Protein AF-F0GJ73-F1 (afdb_monomer_lite)

Sequence (48 aa):
WQVAPAGSQSSASLSGLAAANCFIVLGHDTAAVDAGAPVDILPLDGLI

Secondary structure (DSSP, 8-state):
------S---TT--HHHHH-SEEEE--TT-----TT---EEEE-TT--

pLDDT: mean 90.71, std 10.63, range [43.28, 96.81]

Structure (mmCIF, N/CA/C/O backbone):
data_AF-F0GJ73-F1
#
_entry.id   AF-F0GJ73-F1
#
loop_
_atom_site.group_PDB
_atom_site.id
_atom_site.type_symbol
_atom_site.label_atom_id
_atom_site.label_alt_id
_atom_site.label_comp_id
_atom_site.label_asym_id
_atom_site.label_entity_id
_atom_site.label_seq_id
_atom_site.pdbx_PDB_ins_code
_atom_site.Cartn_x
_atom_site.Cartn_y
_atom_site.Cartn_z
_atom_site.occupancy
_atom_site.B_iso_or_equiv
_atom_site.auth_seq_id
_atom_site.auth_comp_id
_atom_site.auth_asym_id
_atom_site.auth_atom_id
_atom_site.pdbx_PDB_model_num
ATOM 1 N N . TRP A 1 1 ? 1.054 -11.458 -1.544 1.00 85.81 1 TRP A N 1
ATOM 2 C CA . TRP A 1 1 ? 2.266 -10.764 -1.064 1.00 85.81 1 TRP A CA 1
ATOM 3 C C . TRP A 1 1 ? 1.950 -10.012 0.219 1.00 85.81 1 TRP A C 1
ATOM 5 O O . TRP A 1 1 ? 0.777 -9.900 0.551 1.00 85.81 1 TRP A O 1
ATOM 15 N N . GLN A 1 2 ? 2.965 -9.554 0.949 1.00 93.69 2 GLN A N 1
ATOM 16 C CA . GLN A 1 2 ? 2.814 -8.685 2.121 1.00 93.69 2 GLN A CA 1
ATOM 17 C C . GLN A 1 2 ? 3.515 -7.353 1.836 1.00 93.69 2 GLN A C 1
ATOM 19 O O . GLN A 1 2 ? 4.501 -7.337 1.100 1.00 93.69 2 GLN A O 1
ATOM 24 N N . VAL A 1 3 ? 3.007 -6.259 2.405 1.00 95.56 3 VAL A N 1
ATOM 25 C CA . VAL A 1 3 ? 3.556 -4.903 2.249 1.00 95.56 3 VAL A CA 1
ATOM 26 C C . VAL A 1 3 ? 3.724 -4.228 3.606 1.00 95.56 3 VAL A C 1
ATOM 28 O O . VAL A 1 3 ? 3.085 -4.618 4.582 1.00 95.56 3 VAL A O 1
ATOM 31 N N . ALA A 1 4 ? 4.581 -3.212 3.658 1.00 96.31 4 ALA A N 1
ATOM 32 C CA . ALA A 1 4 ? 4.798 -2.374 4.831 1.00 96.31 4 ALA A CA 1
ATOM 33 C C . ALA A 1 4 ? 4.966 -0.902 4.404 1.00 96.31 4 ALA A C 1
ATOM 35 O O . ALA A 1 4 ? 5.505 -0.656 3.322 1.00 96.31 4 ALA A O 1
ATOM 36 N N . PRO A 1 5 ? 4.542 0.080 5.225 1.00 94.50 5 PRO A N 1
ATOM 37 C CA . PRO A 1 5 ? 4.763 1.495 4.937 1.00 94.50 5 PRO A CA 1
ATOM 38 C C . PRO A 1 5 ? 6.256 1.837 4.855 1.00 94.50 5 PRO A C 1
ATOM 40 O O . PRO A 1 5 ? 7.040 1.469 5.734 1.00 94.50 5 PRO A O 1
ATOM 43 N N . ALA A 1 6 ? 6.650 2.595 3.831 1.00 93.19 6 ALA A N 1
ATOM 44 C CA . ALA A 1 6 ? 8.025 3.057 3.656 1.00 93.19 6 ALA A CA 1
ATOM 45 C C . ALA A 1 6 ? 8.299 4.306 4.515 1.00 93.19 6 ALA A C 1
ATOM 47 O O . ALA A 1 6 ? 8.282 5.434 4.027 1.00 93.19 6 ALA A O 1
ATOM 48 N N . GLY A 1 7 ? 8.527 4.111 5.817 1.00 90.31 7 GLY A N 1
ATOM 49 C CA . GLY A 1 7 ? 8.881 5.192 6.743 1.00 90.31 7 GLY A CA 1
ATOM 50 C C . GLY A 1 7 ? 7.835 6.317 6.804 1.00 90.31 7 GLY A C 1
ATOM 51 O O . GLY A 1 7 ? 6.630 6.062 6.827 1.00 90.31 7 GLY A O 1
ATOM 52 N N . SER A 1 8 ? 8.297 7.572 6.857 1.00 92.31 8 SER A N 1
ATOM 53 C CA . SER A 1 8 ? 7.415 8.748 6.908 1.00 92.31 8 SER A CA 1
ATOM 54 C C . SER A 1 8 ? 6.554 8.865 5.648 1.00 92.31 8 SER A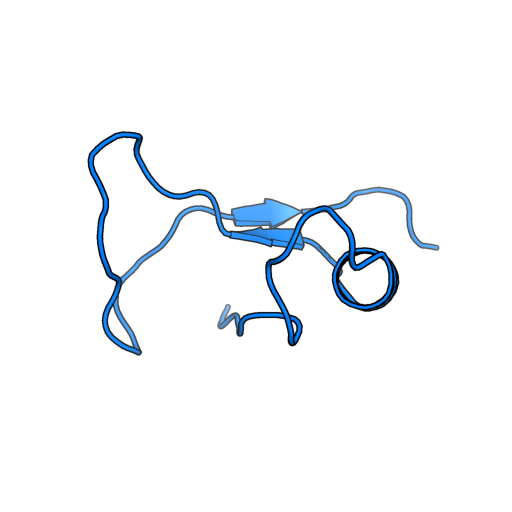 C 1
ATOM 56 O O . SER A 1 8 ? 7.073 8.827 4.539 1.00 92.31 8 SER A O 1
ATOM 58 N N . GLN A 1 9 ? 5.249 9.077 5.836 1.00 92.62 9 GLN A N 1
ATOM 59 C CA . GLN A 1 9 ? 4.270 9.286 4.759 1.00 92.62 9 GLN A CA 1
ATOM 60 C C . GLN A 1 9 ? 4.015 10.778 4.467 1.00 92.62 9 GLN A C 1
ATOM 62 O O . GLN A 1 9 ? 3.058 11.137 3.786 1.00 92.62 9 GLN A O 1
ATOM 67 N N . SER A 1 10 ? 4.846 11.674 5.013 1.00 92.94 10 SER A N 1
ATOM 68 C CA . SER A 1 10 ? 4.759 13.109 4.730 1.00 92.94 10 SER A CA 1
ATOM 69 C C . SER A 1 10 ? 5.181 13.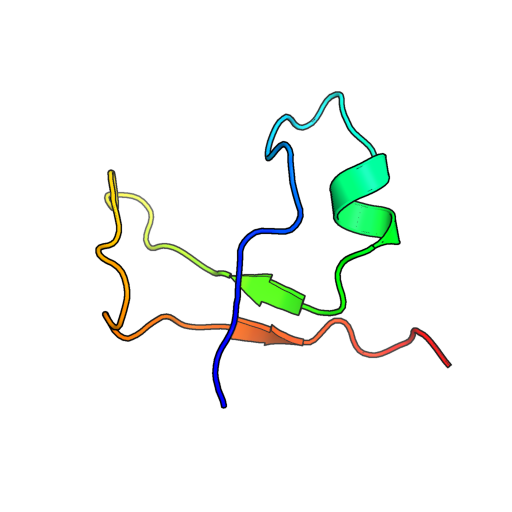412 3.291 1.00 92.94 10 SER A C 1
ATOM 71 O O . SER A 1 10 ? 6.251 12.987 2.862 1.00 92.94 10 SER A O 1
ATOM 73 N N . SER A 1 11 ? 4.408 14.234 2.578 1.00 91.44 11 SER A N 1
ATOM 74 C CA . SER A 1 11 ? 4.730 14.678 1.212 1.00 91.44 11 SER A CA 1
ATOM 75 C C . S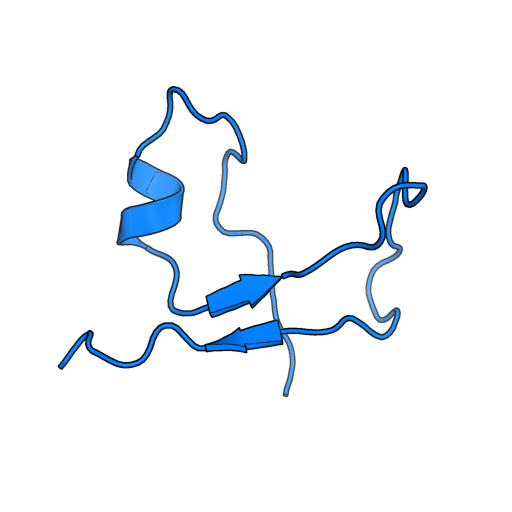ER A 1 11 ? 5.980 15.559 1.125 1.00 91.44 11 SER A C 1
ATOM 77 O O . SER A 1 11 ? 6.583 15.672 0.062 1.00 91.44 11 SER A O 1
ATOM 79 N N . ALA A 1 12 ? 6.410 16.153 2.243 1.00 94.31 12 ALA A N 1
ATOM 80 C CA . ALA A 1 12 ? 7.678 16.874 2.324 1.00 94.31 12 ALA A CA 1
ATOM 81 C C . ALA A 1 12 ? 8.899 15.931 2.375 1.00 94.31 12 ALA A C 1
ATOM 83 O O . ALA A 1 12 ? 10.034 16.385 2.239 1.00 94.31 12 ALA A O 1
ATOM 84 N N . SER A 1 13 ? 8.684 14.627 2.589 1.00 91.44 13 SER A N 1
ATOM 85 C CA . SER A 1 13 ? 9.733 13.617 2.712 1.00 91.44 13 SER A CA 1
ATOM 86 C C . SER A 1 13 ? 9.803 12.744 1.461 1.00 91.44 13 SER A C 1
ATOM 88 O O . SER A 1 13 ? 8.962 11.880 1.240 1.00 91.44 13 SER A O 1
ATOM 90 N N . LEU A 1 14 ? 10.860 12.908 0.667 1.00 90.25 14 LEU A N 1
ATOM 91 C CA . LEU A 1 14 ? 11.071 12.111 -0.551 1.00 90.25 14 LEU A CA 1
ATOM 92 C C . LEU A 1 14 ? 11.751 10.757 -0.291 1.00 90.25 14 LEU A C 1
ATOM 94 O O . LEU A 1 14 ? 11.757 9.892 -1.163 1.00 90.25 14 LEU A O 1
ATOM 98 N N . SER A 1 15 ? 12.310 10.550 0.904 1.00 90.62 15 SER A N 1
ATOM 99 C CA . SER A 1 15 ? 13.026 9.317 1.259 1.00 90.62 15 SER A CA 1
ATOM 100 C C . SER A 1 15 ? 12.133 8.074 1.241 1.00 90.62 15 SER A C 1
ATOM 102 O O . SER A 1 15 ? 12.594 7.007 0.845 1.00 90.62 15 SER A O 1
ATOM 104 N N . GLY A 1 16 ? 10.856 8.211 1.618 1.00 89.31 16 GLY A N 1
ATOM 105 C CA . GLY A 1 16 ? 9.882 7.118 1.570 1.00 89.31 16 GLY A CA 1
ATOM 106 C C . GLY A 1 16 ? 9.567 6.695 0.137 1.00 89.31 16 GLY A C 1
ATOM 107 O O . GLY A 1 16 ? 9.559 5.505 -0.158 1.00 89.31 16 GLY A O 1
ATOM 108 N N . LEU A 1 17 ? 9.404 7.662 -0.774 1.00 89.38 17 LEU A N 1
ATOM 109 C CA . LEU A 1 17 ? 9.162 7.385 -2.191 1.00 89.38 17 LEU A CA 1
ATOM 110 C C . LEU A 1 17 ? 10.368 6.704 -2.851 1.00 89.38 17 LEU A C 1
ATOM 112 O O . LEU A 1 17 ? 10.187 5.750 -3.596 1.00 89.38 17 LEU A O 1
ATOM 116 N N . ALA A 1 18 ? 11.589 7.157 -2.552 1.00 89.50 18 ALA A N 1
ATOM 117 C CA . ALA A 1 18 ? 12.811 6.573 -3.110 1.00 89.50 18 ALA A CA 1
ATOM 118 C C . ALA A 1 18 ? 13.065 5.125 -2.647 1.00 89.50 18 ALA A C 1
ATOM 120 O O . ALA A 1 18 ? 13.668 4.347 -3.379 1.00 89.50 18 ALA A O 1
ATOM 121 N N . ALA A 1 19 ? 12.632 4.769 -1.434 1.00 90.88 19 ALA A N 1
ATOM 122 C CA . ALA A 1 19 ? 12.780 3.421 -0.885 1.00 90.88 19 ALA A CA 1
ATOM 123 C C . ALA A 1 19 ? 11.610 2.481 -1.235 1.00 90.88 19 ALA A C 1
ATOM 125 O O . ALA A 1 19 ? 11.713 1.272 -1.021 1.00 90.88 19 ALA A O 1
ATOM 126 N N . ALA A 1 20 ? 10.489 3.020 -1.722 1.00 93.56 20 ALA A N 1
ATOM 127 C CA . ALA A 1 20 ? 9.292 2.253 -2.035 1.00 93.56 20 ALA A CA 1
ATOM 128 C C . ALA A 1 20 ? 9.373 1.598 -3.421 1.00 93.56 20 ALA A C 1
ATOM 130 O O . ALA A 1 20 ? 9.978 2.116 -4.353 1.00 93.56 20 ALA A O 1
ATOM 131 N N . A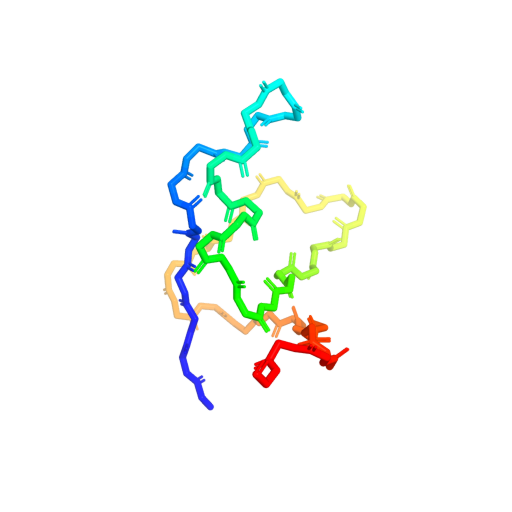SN A 1 21 ? 8.688 0.466 -3.564 1.00 93.50 21 ASN A N 1
ATOM 132 C CA . ASN A 1 21 ? 8.503 -0.249 -4.832 1.00 93.50 21 ASN A CA 1
ATOM 133 C C . ASN A 1 21 ? 7.025 -0.329 -5.260 1.00 93.50 21 ASN A C 1
ATOM 135 O O . ASN A 1 21 ? 6.694 -0.922 -6.285 1.00 93.50 21 ASN A O 1
ATOM 139 N N . CYS A 1 22 ? 6.121 0.239 -4.464 1.00 94.31 22 CYS A N 1
ATOM 140 C CA . CYS A 1 22 ? 4.691 0.302 -4.729 1.00 94.31 22 CYS A CA 1
ATOM 141 C C . CYS A 1 22 ? 4.040 1.400 -3.882 1.00 94.31 22 CYS A C 1
ATOM 143 O O . CYS A 1 22 ? 4.604 1.854 -2.882 1.00 94.31 22 CYS A O 1
ATOM 145 N N . PHE A 1 23 ? 2.825 1.784 -4.259 1.00 94.88 23 PHE A N 1
ATOM 146 C CA . PHE A 1 23 ? 1.909 2.515 -3.394 1.00 94.88 23 PHE A CA 1
ATOM 147 C C . PHE A 1 23 ? 0.930 1.553 -2.725 1.00 94.88 23 PHE A C 1
ATOM 149 O O . PHE A 1 23 ? 0.398 0.656 -3.379 1.00 94.88 23 PHE A O 1
ATOM 156 N N . ILE A 1 24 ? 0.650 1.790 -1.443 1.00 95.75 24 ILE A N 1
ATOM 157 C CA . ILE A 1 24 ? -0.503 1.215 -0.745 1.00 95.75 24 ILE A CA 1
ATOM 158 C C . ILE A 1 24 ? -1.669 2.177 -0.971 1.00 95.75 24 ILE A C 1
ATOM 16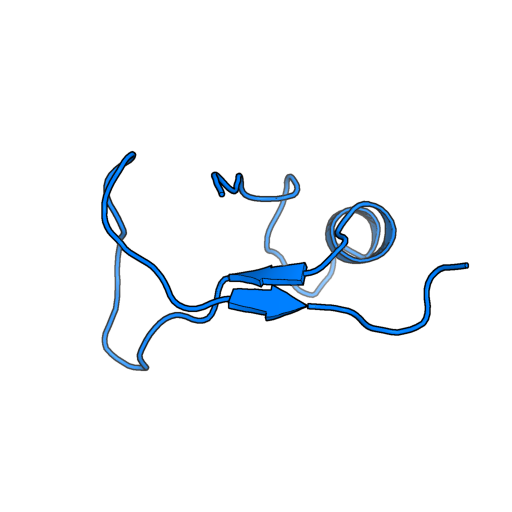0 O O . ILE A 1 24 ? -1.620 3.322 -0.519 1.00 95.75 24 ILE A O 1
ATOM 164 N N . VAL A 1 25 ? -2.687 1.742 -1.708 1.00 95.62 25 VAL A N 1
ATOM 165 C CA . VAL A 1 25 ? -3.822 2.588 -2.087 1.00 95.62 25 VAL A CA 1
ATOM 166 C C . VAL A 1 25 ? -4.927 2.415 -1.052 1.00 95.62 25 VAL A C 1
ATOM 168 O O . VAL A 1 25 ? -5.437 1.317 -0.847 1.00 95.62 25 VAL A O 1
ATOM 171 N N . LEU A 1 26 ? -5.290 3.513 -0.389 1.00 95.69 26 LEU A N 1
ATOM 172 C CA . LEU A 1 26 ? -6.384 3.556 0.578 1.00 95.69 26 LEU A CA 1
ATOM 173 C C . LEU A 1 26 ? -7.593 4.270 -0.030 1.00 95.69 26 LEU A C 1
ATOM 175 O O . LEU A 1 26 ? -7.441 5.245 -0.769 1.00 95.69 26 LEU A O 1
ATOM 179 N N . GLY A 1 27 ? -8.798 3.796 0.292 1.00 95.00 27 GLY A N 1
ATOM 180 C CA . GLY A 1 27 ? -10.033 4.475 -0.101 1.00 95.00 27 GLY A CA 1
ATOM 181 C C . GLY A 1 27 ? -10.141 5.850 0.560 1.00 95.00 27 GLY A C 1
ATOM 182 O O . GLY A 1 27 ? -9.621 6.043 1.657 1.00 95.00 27 GLY A O 1
ATOM 183 N N . HIS A 1 28 ? -10.848 6.786 -0.076 1.00 94.75 28 HIS A N 1
ATOM 184 C CA . HIS A 1 28 ? -10.935 8.187 0.362 1.00 94.75 28 HIS A CA 1
ATOM 185 C C . HIS A 1 28 ? -11.323 8.357 1.842 1.00 94.75 28 HIS A C 1
ATOM 187 O O . HIS A 1 28 ? -10.723 9.168 2.541 1.00 94.75 28 HIS A O 1
ATOM 193 N N . ASP A 1 29 ? -12.263 7.541 2.326 1.00 96.25 29 ASP A N 1
ATOM 194 C CA . ASP A 1 29 ? -12.779 7.602 3.701 1.00 96.25 29 ASP A CA 1
ATOM 195 C C . ASP A 1 29 ? -12.019 6.685 4.684 1.00 96.25 29 ASP A C 1
ATOM 197 O O . ASP A 1 29 ? -12.441 6.486 5.825 1.00 96.25 29 ASP A O 1
ATOM 201 N N . THR A 1 30 ? -10.897 6.091 4.263 1.00 95.81 30 THR A N 1
ATOM 202 C CA . THR A 1 30 ? -10.110 5.173 5.101 1.00 95.81 30 THR A CA 1
ATOM 203 C C . THR A 1 30 ? -9.214 5.962 6.048 1.00 95.81 30 THR A C 1
ATOM 205 O O . THR A 1 30 ? -8.248 6.591 5.623 1.00 95.81 30 THR A O 1
ATOM 208 N N . ALA A 1 31 ? -9.501 5.895 7.348 1.00 93.25 31 ALA A N 1
ATOM 209 C CA . ALA A 1 31 ? -8.713 6.592 8.366 1.00 93.25 31 ALA A CA 1
ATOM 210 C C . ALA A 1 31 ? -7.507 5.780 8.872 1.00 93.25 31 ALA A C 1
ATOM 212 O O . ALA A 1 31 ? -6.440 6.339 9.117 1.00 93.25 31 ALA A O 1
ATOM 213 N N . ALA A 1 32 ? -7.678 4.469 9.054 1.00 94.44 32 ALA A N 1
ATOM 214 C CA . ALA A 1 32 ? -6.648 3.569 9.562 1.00 94.44 32 ALA A CA 1
ATOM 215 C C . ALA A 1 32 ? -6.827 2.167 8.975 1.00 94.44 32 ALA A C 1
ATOM 217 O O . ALA A 1 32 ? -7.929 1.785 8.581 1.00 94.44 32 ALA A O 1
ATOM 218 N N . VAL A 1 33 ? -5.734 1.409 8.939 1.00 95.31 33 VAL A N 1
ATOM 219 C CA . VAL A 1 33 ? -5.708 0.025 8.468 1.00 95.31 33 VAL A CA 1
ATOM 220 C C . VAL A 1 33 ? -4.931 -0.808 9.474 1.00 95.31 33 VAL A C 1
ATOM 222 O O . VAL A 1 33 ? -3.780 -0.496 9.783 1.00 95.31 33 VAL A O 1
ATOM 225 N N . ASP A 1 34 ? -5.561 -1.865 9.977 1.00 96.69 34 ASP A N 1
ATOM 226 C CA . ASP A 1 34 ? -4.920 -2.796 10.899 1.00 96.69 34 ASP A CA 1
ATOM 227 C C . ASP A 1 34 ? -3.908 -3.688 10.173 1.00 96.69 34 ASP A C 1
ATOM 229 O O . ASP A 1 34 ? -4.069 -4.051 9.004 1.00 96.69 34 ASP A O 1
ATOM 233 N N . ALA A 1 35 ? -2.854 -4.094 10.882 1.00 96.25 35 ALA A N 1
ATOM 234 C CA . ALA A 1 35 ? -1.875 -5.022 10.333 1.00 96.25 35 ALA A CA 1
ATOM 235 C C . ALA A 1 35 ? -2.546 -6.346 9.924 1.00 96.25 35 ALA A C 1
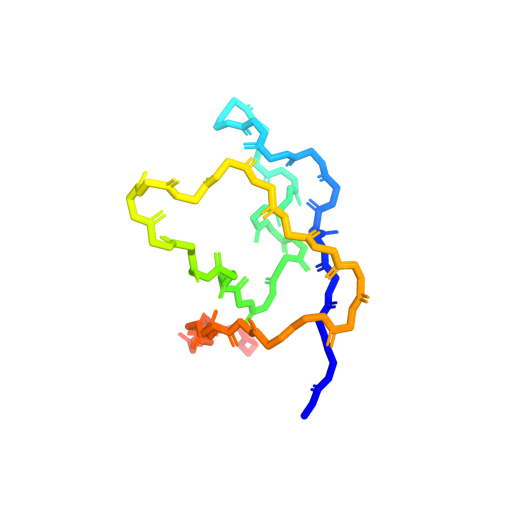ATOM 237 O O . ALA A 1 35 ? -3.261 -6.969 10.707 1.00 96.25 35 ALA A O 1
ATOM 238 N N . GLY A 1 36 ? -2.285 -6.788 8.692 1.00 96.25 36 GLY A N 1
ATOM 239 C CA . GLY A 1 36 ? -2.884 -7.996 8.120 1.00 96.25 36 GLY A CA 1
ATOM 240 C C . GLY A 1 36 ? -4.233 -7.775 7.429 1.00 96.25 36 GLY A C 1
ATOM 241 O O . GLY A 1 36 ? -4.713 -8.701 6.774 1.00 96.25 36 GLY A O 1
ATOM 242 N N . ALA A 1 37 ? -4.819 -6.576 7.513 1.00 96.81 37 ALA A N 1
ATOM 243 C CA . ALA A 1 37 ? -5.978 -6.229 6.702 1.00 96.81 37 ALA A CA 1
ATOM 244 C C . ALA A 1 37 ? -5.604 -6.182 5.204 1.00 96.81 37 ALA A C 1
ATOM 246 O O . ALA A 1 37 ? -4.481 -5.799 4.855 1.00 96.81 37 ALA A O 1
ATOM 247 N N . PRO A 1 38 ? -6.519 -6.584 4.304 1.00 95.94 38 PRO A N 1
ATOM 248 C CA . PRO A 1 38 ? -6.281 -6.508 2.869 1.00 95.94 38 PRO A CA 1
ATOM 249 C C . PRO A 1 38 ? -6.231 -5.048 2.402 1.00 95.94 38 PRO A C 1
ATOM 251 O O . PRO A 1 38 ? -7.009 -4.214 2.862 1.00 95.94 38 PRO A O 1
ATOM 254 N N . VAL A 1 39 ? -5.333 -4.761 1.461 1.00 96.81 39 VAL A N 1
ATOM 255 C CA . VAL A 1 39 ? -5.167 -3.446 0.827 1.00 96.81 39 VAL A CA 1
ATOM 256 C C . VAL A 1 39 ? -4.915 -3.610 -0.663 1.00 96.81 39 VAL A C 1
ATOM 258 O O . VAL A 1 39 ? -4.340 -4.616 -1.093 1.00 96.81 39 VAL A O 1
ATOM 261 N N . ASP A 1 40 ? -5.292 -2.594 -1.429 1.00 96.12 40 ASP A N 1
ATOM 262 C CA . ASP A 1 40 ? -4.906 -2.488 -2.828 1.00 96.12 40 ASP A CA 1
ATOM 263 C C . ASP A 1 40 ? -3.482 -1.939 -2.935 1.00 96.12 40 ASP A C 1
ATOM 265 O O . ASP A 1 40 ? -3.060 -1.071 -2.164 1.00 96.12 40 ASP A O 1
ATOM 269 N N . ILE A 1 41 ? -2.729 -2.450 -3.908 1.00 95.19 41 ILE A N 1
ATOM 270 C CA . ILE A 1 41 ? -1.382 -1.968 -4.205 1.00 95.19 41 ILE A CA 1
ATOM 271 C C . ILE A 1 41 ? -1.280 -1.552 -5.664 1.00 95.19 41 ILE A C 1
ATOM 273 O O . ILE A 1 41 ? -1.808 -2.221 -6.553 1.00 95.19 41 ILE A O 1
ATOM 277 N N . LEU A 1 42 ? -0.553 -0.467 -5.904 1.00 94.12 42 LEU A N 1
ATOM 278 C CA . LEU A 1 42 ? -0.131 -0.054 -7.236 1.00 94.12 42 LEU A CA 1
ATOM 279 C C . LEU A 1 42 ? 1.390 -0.217 -7.324 1.00 94.12 42 LEU A C 1
ATOM 281 O O . LEU A 1 42 ? 2.111 0.583 -6.722 1.00 94.12 42 LEU A O 1
ATOM 285 N N . PRO A 1 43 ? 1.898 -1.252 -8.016 1.00 93.19 43 PRO A N 1
ATOM 286 C CA . PRO A 1 43 ? 3.329 -1.412 -8.239 1.00 93.19 43 PRO A CA 1
ATOM 287 C C . PRO A 1 43 ? 3.922 -0.192 -8.945 1.00 93.19 43 PRO A C 1
ATOM 289 O O . PRO A 1 43 ? 3.312 0.371 -9.855 1.00 93.19 43 PRO A O 1
ATOM 292 N N . LEU A 1 44 ? 5.120 0.210 -8.526 1.00 90.69 44 LEU A N 1
ATOM 293 C CA . LEU A 1 44 ? 5.915 1.182 -9.264 1.00 90.69 44 LEU A CA 1
ATOM 294 C C . LEU A 1 44 ? 6.693 0.423 -10.341 1.00 90.69 44 LEU A C 1
ATOM 296 O O . LEU A 1 44 ? 7.812 -0.031 -10.107 1.00 90.69 44 LEU A O 1
ATOM 300 N N . ASP A 1 45 ? 6.092 0.260 -11.517 1.00 76.25 45 ASP A N 1
ATOM 301 C CA . ASP A 1 45 ? 6.804 -0.295 -12.667 1.00 76.25 45 ASP A CA 1
ATOM 302 C C . ASP A 1 45 ? 7.807 0.742 -13.195 1.00 76.25 45 ASP A C 1
ATOM 304 O O . ASP A 1 45 ? 7.427 1.837 -13.613 1.00 76.25 45 ASP A O 1
ATOM 308 N N . GLY A 1 46 ? 9.102 0.401 -13.161 1.00 60.97 46 GLY A N 1
ATOM 309 C CA . GLY A 1 46 ? 10.169 1.224 -13.747 1.00 60.97 46 GLY A CA 1
ATOM 310 C C . GLY A 1 46 ? 11.450 1.395 -12.928 1.00 60.97 46 GLY A C 1
ATOM 311 O O . GLY A 1 46 ? 12.372 2.033 -13.428 1.00 60.97 46 GLY A O 1
ATOM 312 N N . LEU A 1 47 ? 11.558 0.831 -11.720 1.00 52.94 47 LEU A N 1
ATOM 313 C CA . LEU A 1 47 ? 12.833 0.789 -10.991 1.00 52.94 47 LEU A CA 1
ATOM 314 C C . LEU A 1 47 ? 13.591 -0.508 -11.332 1.00 52.94 47 LEU A C 1
ATOM 316 O O . LEU A 1 47 ? 13.603 -1.456 -10.548 1.00 52.94 47 LEU A O 1
ATOM 320 N N . ILE A 1 48 ? 14.152 -0.560 -12.544 1.00 43.28 48 ILE A N 1
ATOM 321 C CA . ILE A 1 48 ? 15.259 -1.472 -12.886 1.00 43.28 48 ILE A CA 1
ATOM 322 C C . ILE A 1 48 ? 16.596 -0.823 -12.548 1.00 43.28 48 ILE A C 1
ATOM 324 O O . ILE A 1 48 ? 16.731 0.398 -12.785 1.00 43.28 48 ILE A O 1
#

Foldseek 3Di:
DADDQQPDPDPVDCNRVVPDQWDFDDDPPDDDDDHPGDTDIGGPPDPD

Radius of gyration: 11.47 Å; chains: 1; bounding box: 28×28×25 Å